Protein AF-A0A0M9BR96-F1 (afdb_monomer_lite)

Radius of gyration: 18.06 Å; chains: 1; bounding box: 61×32×46 Å

pLDDT: mean 71.1, std 14.47, range [36.38, 89.19]

Sequence (140 aa):
MLQIVIDGIPHPFVPNSAHFVLPGQRVETVYLTDGEQIVYRIHIGIIPYDGQKESSVRLLTELGGSITFPDAQVQQLCEKIVDYWHTGDSTDRFASQAGFQDLLHLLFKKQNQHEIALERAREYMLHHLLGYNHGREPGR

Foldseek 3Di:
DKWKAKQNRTDDDDPQKDAQHDPPIDIDIDDDDPDDDDDQDDDDDDDDDPPCVPPVRVVSVVLHDIDHDPDPLLVVLSCLLVVQCPPPDPVSVVSNVVSVLVNVVSSCVVVVVNVVNVVVVVVVCVCVVPVPDDDDDPDD

Secondary structure (DSSP, 8-state):
--EEEETTEEEE--TTEEE---TT--EEEE---SS------------PPTT-HHHHHHHHHHT-SEEE-SSTHHHHHHHHHHHHHTS--HHHHHHHHHHHHHHHHHHHHHTT-HHHHHHHHHHHHHHHHSSS--------

Organism: NCBI:txid1705561

Structure (mmCIF, N/CA/C/O backbone):
data_AF-A0A0M9BR96-F1
#
_entry.id   AF-A0A0M9BR96-F1
#
loop_
_atom_site.group_PDB
_atom_site.id
_atom_site.type_symbol
_atom_site.label_atom_id
_atom_site.label_alt_id
_atom_site.label_comp_id
_atom_site.label_asym_id
_atom_site.label_entity_id
_atom_site.label_seq_id
_atom_site.pdbx_PDB_ins_code
_atom_site.Cartn_x
_atom_site.Cartn_y
_atom_site.Cartn_z
_atom_site.occupancy
_atom_site.B_iso_or_equiv
_atom_site.auth_seq_id
_atom_site.auth_comp_id
_atom_site.auth_asym_id
_atom_site.auth_atom_id
_atom_site.pdbx_PDB_model_num
ATOM 1 N N . MET A 1 1 ? -15.086 -6.509 15.099 1.00 62.34 1 MET A N 1
ATOM 2 C CA . MET A 1 1 ? -14.484 -5.383 14.350 1.00 62.34 1 MET A CA 1
ATOM 3 C C . MET A 1 1 ? -13.129 -5.816 13.811 1.00 62.34 1 MET A C 1
ATOM 5 O O . MET A 1 1 ? -12.307 -6.246 14.607 1.00 62.34 1 MET A O 1
ATOM 9 N N . LEU A 1 2 ? -12.915 -5.773 12.494 1.00 76.50 2 LEU A N 1
ATOM 10 C CA . LEU A 1 2 ? -11.623 -6.111 11.891 1.00 76.50 2 LEU A CA 1
ATOM 11 C C . LEU A 1 2 ? -10.560 -5.091 12.344 1.00 76.50 2 LEU A C 1
ATOM 13 O O . LEU A 1 2 ? -10.791 -3.881 12.269 1.00 76.50 2 LEU A O 1
ATOM 17 N N . GLN A 1 3 ? -9.411 -5.567 12.823 1.00 84.12 3 GLN A N 1
ATOM 18 C CA . GLN A 1 3 ? -8.292 -4.705 13.223 1.00 84.12 3 GLN A CA 1
ATOM 19 C C . GLN A 1 3 ? -6.944 -5.273 12.767 1.00 84.12 3 GLN A C 1
ATOM 21 O O . GLN A 1 3 ? -6.758 -6.491 12.698 1.00 84.12 3 GLN A O 1
ATOM 26 N N . ILE A 1 4 ? -6.008 -4.375 12.469 1.00 86.12 4 ILE A N 1
ATOM 27 C CA . ILE A 1 4 ? -4.592 -4.688 12.279 1.00 86.12 4 ILE A CA 1
ATOM 28 C C . ILE A 1 4 ? -3.847 -4.267 13.538 1.00 86.12 4 ILE A C 1
ATOM 30 O O . ILE A 1 4 ? -4.062 -3.172 14.045 1.00 86.12 4 ILE A O 1
ATOM 34 N N . VAL A 1 5 ? -2.997 -5.134 14.068 1.00 86.81 5 VAL A N 1
ATOM 35 C CA . VAL A 1 5 ? -2.128 -4.810 15.200 1.00 86.81 5 VAL A CA 1
ATOM 36 C C . VAL A 1 5 ? -0.709 -4.697 14.666 1.00 86.81 5 VAL A C 1
ATOM 38 O O . VAL A 1 5 ? -0.189 -5.666 14.115 1.00 86.81 5 VAL A O 1
ATOM 41 N N . ILE A 1 6 ? -0.103 -3.518 14.801 1.00 87.00 6 ILE A N 1
ATOM 42 C CA . ILE A 1 6 ? 1.268 -3.237 14.360 1.00 87.00 6 ILE A CA 1
ATOM 43 C C . ILE A 1 6 ? 2.095 -2.955 15.612 1.00 87.00 6 ILE A C 1
ATOM 45 O O . ILE A 1 6 ? 1.777 -2.041 16.367 1.00 87.00 6 ILE A O 1
ATOM 49 N N . ASP A 1 7 ? 3.105 -3.784 15.881 1.00 88.12 7 ASP A N 1
ATOM 50 C CA . ASP A 1 7 ? 3.944 -3.716 17.090 1.00 88.12 7 ASP A CA 1
ATOM 51 C C . ASP A 1 7 ? 3.140 -3.646 18.405 1.00 88.12 7 ASP A C 1
ATOM 53 O O . ASP A 1 7 ? 3.496 -2.956 19.357 1.00 88.12 7 ASP A O 1
ATOM 57 N N . GLY A 1 8 ? 2.023 -4.379 18.465 1.00 85.56 8 GLY A N 1
ATOM 58 C CA . GLY A 1 8 ? 1.132 -4.413 19.630 1.00 85.56 8 GLY A CA 1
ATOM 59 C C . GLY A 1 8 ? 0.124 -3.260 19.705 1.00 85.56 8 GLY A C 1
ATOM 60 O O . GLY A 1 8 ? -0.728 -3.271 20.592 1.00 85.56 8 GLY A O 1
ATOM 61 N N . ILE A 1 9 ? 0.166 -2.301 18.775 1.00 84.69 9 ILE A N 1
ATOM 62 C CA . ILE A 1 9 ? -0.781 -1.185 18.705 1.00 84.69 9 ILE A CA 1
ATOM 63 C C . ILE A 1 9 ? -1.951 -1.571 17.789 1.00 84.69 9 ILE A C 1
ATOM 65 O O . ILE A 1 9 ? -1.731 -1.846 16.607 1.00 84.69 9 ILE A O 1
ATOM 69 N N . PRO A 1 10 ? -3.197 -1.622 18.297 1.00 85.81 10 PRO A N 1
ATOM 70 C CA . PRO A 1 10 ? -4.359 -1.934 17.479 1.00 85.81 10 PRO A CA 1
ATOM 71 C C . PRO A 1 10 ? -4.790 -0.724 16.645 1.00 85.81 10 PRO A C 1
ATOM 73 O O . PRO A 1 10 ? -4.980 0.378 17.159 1.00 85.81 10 PRO A O 1
ATOM 76 N N . HIS A 1 11 ? -5.027 -0.962 15.360 1.00 83.56 11 HIS A N 1
ATOM 77 C CA . HIS A 1 11 ? -5.576 -0.003 14.415 1.00 83.56 11 HIS A CA 1
ATOM 78 C C . HIS A 1 11 ? -6.846 -0.571 13.767 1.00 83.56 11 HIS A C 1
ATOM 80 O O . HIS A 1 11 ? -6.860 -1.721 13.313 1.00 83.56 11 HIS A O 1
ATOM 86 N N . PRO A 1 12 ? -7.929 0.217 13.693 1.00 80.62 12 PRO A N 1
ATOM 87 C CA . PRO A 1 12 ? -9.163 -0.234 13.070 1.00 80.62 12 PRO A CA 1
ATOM 88 C C . PRO A 1 12 ? -8.981 -0.391 11.555 1.00 80.62 12 PRO A C 1
ATOM 90 O O . PRO A 1 12 ? -8.418 0.487 10.896 1.00 80.62 12 PRO A O 1
ATOM 93 N N . PHE A 1 13 ? -9.515 -1.470 10.978 1.00 78.50 13 PHE A N 1
ATOM 94 C CA . PHE A 1 13 ? -9.725 -1.519 9.532 1.00 78.50 13 PHE A CA 1
ATOM 95 C C . PHE A 1 13 ? -10.982 -0.732 9.185 1.00 78.50 13 PHE A C 1
ATOM 97 O O . PHE A 1 13 ? -12.108 -1.193 9.377 1.00 78.50 13 PHE A O 1
ATOM 104 N N . VAL A 1 14 ? -10.772 0.473 8.668 1.00 79.12 14 VAL A N 1
ATOM 105 C CA . VAL A 1 14 ? -11.832 1.313 8.113 1.00 79.12 14 VAL A CA 1
ATOM 106 C C . VAL A 1 14 ? -11.844 1.114 6.593 1.00 79.12 14 VAL A C 1
ATOM 108 O O . VAL A 1 14 ? -10.768 1.000 5.998 1.00 79.12 14 VAL A O 1
ATOM 111 N N . PRO A 1 15 ? -13.011 1.059 5.929 1.00 79.38 15 PRO A N 1
ATOM 112 C CA . PRO A 1 15 ? -13.063 1.071 4.471 1.00 79.38 15 PRO A CA 1
ATOM 113 C C . PRO A 1 15 ? -12.256 2.235 3.894 1.00 79.38 15 PRO A C 1
ATOM 115 O O . PRO A 1 15 ? -12.220 3.319 4.479 1.00 79.38 15 PRO A O 1
ATOM 118 N N . ASN A 1 16 ? -11.611 2.003 2.751 1.00 79.69 16 ASN A N 1
ATOM 119 C CA . ASN A 1 16 ? -10.756 2.988 2.087 1.00 79.69 16 ASN A CA 1
ATOM 120 C C . ASN A 1 16 ? -9.663 3.549 3.010 1.00 79.69 16 ASN A C 1
ATOM 122 O O . ASN A 1 16 ? -9.343 4.734 2.934 1.00 79.69 16 ASN A O 1
ATOM 126 N N . SER A 1 17 ? -9.106 2.718 3.897 1.00 80.06 17 SER A N 1
ATOM 127 C CA . SER A 1 17 ? -7.922 3.073 4.678 1.00 80.06 17 SER A CA 1
ATOM 128 C C . SER A 1 17 ? -6.715 2.219 4.313 1.00 80.06 17 SER A C 1
ATOM 130 O O . SER A 1 17 ? -6.850 1.049 3.956 1.00 80.06 17 SER A O 1
ATOM 132 N N . ALA A 1 18 ? -5.533 2.823 4.396 1.00 81.31 18 ALA A N 1
ATOM 133 C CA . ALA A 1 18 ? -4.257 2.146 4.234 1.00 81.31 18 ALA A CA 1
ATOM 134 C C . ALA A 1 18 ? -3.409 2.311 5.494 1.00 81.31 18 ALA A C 1
ATOM 136 O O . ALA A 1 18 ? -3.388 3.382 6.101 1.00 81.31 18 ALA A O 1
ATOM 137 N N . HIS A 1 19 ? -2.687 1.248 5.842 1.00 82.19 19 HIS A N 1
ATOM 138 C CA . HIS A 1 19 ? -1.728 1.223 6.942 1.00 82.19 19 HIS A CA 1
ATOM 139 C C . HIS A 1 19 ? -0.346 0.910 6.381 1.00 82.19 19 HIS A C 1
ATOM 141 O O . HIS A 1 19 ? -0.180 -0.068 5.648 1.00 82.19 19 HIS A O 1
ATOM 147 N N . PHE A 1 20 ? 0.642 1.731 6.728 1.00 80.56 20 PHE A N 1
ATOM 148 C CA . PHE A 1 20 ? 2.033 1.491 6.359 1.00 80.56 20 PHE A CA 1
ATOM 149 C C . PHE A 1 20 ? 2.705 0.608 7.398 1.00 80.56 20 PHE A C 1
ATOM 151 O O . PHE A 1 20 ? 2.629 0.872 8.595 1.00 80.56 20 PHE A O 1
ATOM 158 N N . VAL A 1 21 ? 3.375 -0.435 6.917 1.00 80.75 21 VAL A N 1
ATOM 159 C CA . VAL A 1 21 ? 4.156 -1.353 7.743 1.00 80.75 21 VAL A CA 1
ATOM 160 C C . VAL A 1 21 ? 5.598 -1.288 7.271 1.00 80.75 21 VAL A C 1
ATOM 162 O O . VAL A 1 21 ? 5.898 -1.587 6.112 1.00 80.75 21 VAL A O 1
ATOM 165 N N . LEU A 1 22 ? 6.491 -0.914 8.177 1.00 80.75 22 LEU A N 1
ATOM 166 C CA . LEU A 1 22 ? 7.923 -0.869 7.937 1.00 80.75 22 LEU A CA 1
ATOM 167 C C . LEU A 1 22 ? 8.562 -2.255 8.105 1.00 80.75 22 LEU A C 1
ATOM 169 O O . LEU A 1 22 ? 8.070 -3.093 8.870 1.00 80.75 22 LEU A O 1
ATOM 173 N N . PRO A 1 23 ? 9.698 -2.511 7.431 1.00 79.69 23 PRO A N 1
ATOM 174 C CA . PRO A 1 23 ? 10.483 -3.714 7.670 1.00 79.69 23 PRO A CA 1
ATOM 175 C C . PRO A 1 23 ? 10.839 -3.877 9.155 1.00 79.69 23 PRO A C 1
ATOM 177 O O . PRO A 1 23 ? 11.333 -2.947 9.786 1.00 79.69 23 PRO A O 1
ATOM 180 N N . GLY A 1 24 ? 10.612 -5.074 9.699 1.00 82.31 24 GLY A N 1
ATOM 181 C CA . GLY A 1 24 ? 10.892 -5.402 11.102 1.00 82.31 24 GLY A CA 1
ATOM 182 C C . GLY A 1 24 ? 9.709 -5.220 12.055 1.00 82.31 24 GLY A C 1
ATOM 183 O O . GLY A 1 24 ? 9.759 -5.769 13.153 1.00 82.31 24 GLY A O 1
ATOM 184 N N . GLN A 1 25 ? 8.637 -4.539 11.637 1.00 85.25 25 GLN A N 1
ATOM 185 C CA . GLN A 1 25 ? 7.425 -4.432 12.449 1.00 85.25 25 GLN A CA 1
ATOM 186 C C . GLN A 1 25 ? 6.644 -5.747 12.458 1.00 85.25 25 GLN A C 1
ATOM 188 O O . GLN A 1 25 ? 6.484 -6.417 11.429 1.00 85.25 25 GLN A O 1
ATOM 193 N N . ARG A 1 26 ? 6.127 -6.115 13.629 1.00 87.19 26 ARG A N 1
ATOM 194 C CA . ARG A 1 26 ? 5.250 -7.272 13.802 1.00 87.19 26 ARG A CA 1
ATOM 195 C C . ARG A 1 26 ? 3.828 -6.876 13.425 1.00 87.19 26 ARG A C 1
ATOM 197 O O . ARG A 1 26 ? 3.274 -5.948 14.004 1.00 87.19 26 ARG A O 1
ATOM 204 N N . VAL A 1 27 ? 3.231 -7.614 12.492 1.00 86.88 27 VAL A N 1
ATOM 205 C CA . VAL A 1 27 ? 1.857 -7.384 12.029 1.00 86.88 27 VAL A CA 1
ATOM 206 C C . VAL A 1 27 ? 0.984 -8.580 12.351 1.00 86.88 27 VAL A C 1
ATOM 208 O O . VAL A 1 27 ? 1.293 -9.703 11.955 1.00 86.88 27 VAL A O 1
ATOM 211 N N . GLU A 1 28 ? -0.141 -8.322 13.005 1.00 88.81 28 GLU A N 1
ATOM 212 C CA . GLU A 1 28 ? -1.189 -9.305 13.255 1.00 88.81 28 GLU A CA 1
ATOM 213 C C . GLU A 1 28 ? -2.507 -8.805 12.675 1.00 88.81 28 GLU A C 1
ATOM 215 O O . GLU A 1 28 ? -2.823 -7.617 12.729 1.00 88.81 28 GLU A O 1
ATOM 220 N N . THR A 1 29 ? -3.290 -9.713 12.101 1.00 83.62 29 THR A N 1
ATOM 221 C CA . THR A 1 29 ? -4.620 -9.398 11.575 1.00 83.62 29 THR A CA 1
ATOM 222 C C . THR A 1 29 ? -5.652 -10.146 12.397 1.00 83.62 29 THR A C 1
ATOM 224 O O . THR A 1 29 ? -5.591 -11.370 12.504 1.00 83.62 29 THR A O 1
ATOM 227 N N . VAL A 1 30 ? -6.577 -9.408 13.009 1.00 81.12 30 VAL A N 1
ATOM 228 C CA . VAL A 1 30 ? -7.597 -9.977 13.891 1.00 81.12 30 VAL A CA 1
ATOM 229 C C . VAL A 1 30 ? -8.955 -9.843 13.214 1.00 81.12 30 VAL A C 1
ATOM 231 O O . VAL A 1 30 ? -9.499 -8.744 13.088 1.00 81.12 30 VAL A O 1
ATOM 234 N N . TYR A 1 31 ? -9.496 -10.981 12.785 1.00 74.75 31 TYR A N 1
ATOM 235 C CA . TYR A 1 31 ? -10.788 -11.097 12.113 1.00 74.75 31 TYR A CA 1
ATOM 236 C C . TYR A 1 31 ? -11.875 -11.391 13.154 1.00 74.75 31 TYR A C 1
ATOM 238 O O . TYR A 1 31 ? -11.849 -12.426 13.811 1.00 74.75 31 TYR A O 1
ATOM 246 N N . LEU A 1 32 ? -12.806 -10.451 13.343 1.00 67.31 32 LEU A N 1
ATOM 247 C CA . LEU A 1 32 ? -13.872 -10.517 14.360 1.00 67.31 32 LEU A CA 1
ATOM 248 C C . LEU A 1 32 ? -15.277 -10.385 13.742 1.00 67.31 32 LEU A C 1
ATOM 250 O O . LEU A 1 32 ? -16.187 -9.895 14.408 1.00 67.31 32 LEU A O 1
ATOM 254 N N . THR A 1 33 ? -15.452 -10.683 12.455 1.00 62.91 33 THR A N 1
ATOM 255 C CA . THR A 1 33 ? -16.708 -10.440 11.720 1.00 62.91 33 THR A CA 1
ATOM 256 C C . THR A 1 33 ? -17.115 -11.646 10.879 1.00 62.91 33 THR A C 1
ATOM 258 O O . THR A 1 33 ? -16.278 -12.192 10.172 1.00 62.91 33 THR A O 1
ATOM 261 N N . ASP A 1 34 ? -18.411 -11.978 10.896 1.00 62.94 34 ASP A N 1
ATOM 262 C CA . ASP A 1 34 ? -19.075 -13.026 10.088 1.00 62.94 34 ASP A CA 1
ATOM 263 C C . ASP A 1 34 ? -19.323 -12.607 8.614 1.00 62.94 34 ASP A C 1
ATOM 265 O O . ASP A 1 34 ? -20.270 -13.062 7.977 1.00 62.94 34 ASP A O 1
ATOM 269 N N . GLY A 1 35 ? -18.511 -11.700 8.057 1.00 65.31 35 GLY A N 1
ATOM 270 C CA . GLY A 1 35 ? -18.705 -11.145 6.709 1.00 65.31 35 GLY A CA 1
ATOM 271 C C . GLY A 1 35 ? -17.437 -11.159 5.857 1.00 65.31 35 GLY A C 1
ATOM 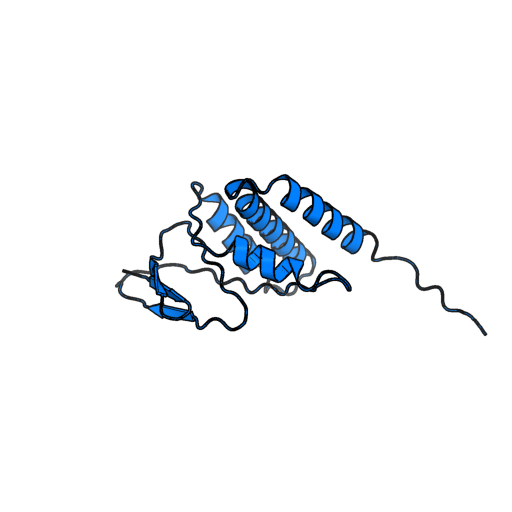272 O O . GLY A 1 35 ? -16.328 -11.106 6.389 1.00 65.31 35 GLY A O 1
ATOM 273 N N . GLU A 1 36 ? -17.607 -11.198 4.532 1.00 67.62 36 GLU A N 1
ATOM 274 C CA . GLU A 1 36 ? -16.502 -11.056 3.579 1.00 67.62 36 GLU A CA 1
ATOM 275 C C . GLU A 1 36 ? -15.986 -9.614 3.576 1.00 67.62 36 GLU A C 1
ATOM 277 O O . GLU A 1 36 ? -16.727 -8.661 3.326 1.00 67.6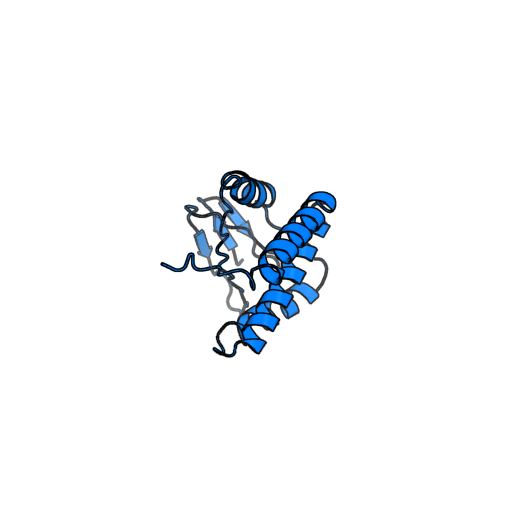2 36 GLU A O 1
ATOM 282 N N . GLN A 1 37 ? -14.695 -9.450 3.857 1.00 71.50 37 GLN A N 1
ATOM 283 C CA . GLN A 1 37 ? -14.012 -8.166 3.790 1.00 71.50 37 GLN A CA 1
ATOM 284 C C . GLN A 1 37 ? -12.712 -8.344 3.008 1.00 71.50 37 GLN A C 1
ATOM 286 O O . GLN A 1 37 ? -11.863 -9.157 3.376 1.00 71.50 37 GLN A O 1
ATOM 291 N N . ILE A 1 38 ? -12.567 -7.600 1.910 1.00 79.25 38 ILE A N 1
ATOM 292 C CA . ILE A 1 38 ? -11.402 -7.694 1.027 1.00 79.25 38 ILE A CA 1
ATOM 293 C C . ILE A 1 38 ? -10.282 -6.821 1.592 1.00 79.25 38 ILE A C 1
ATOM 295 O O . ILE A 1 38 ? -10.474 -5.631 1.847 1.00 79.25 38 ILE A O 1
ATOM 299 N N . VAL A 1 39 ? -9.107 -7.418 1.784 1.00 82.69 39 VAL A N 1
ATOM 300 C CA . VAL A 1 39 ? -7.899 -6.724 2.240 1.00 82.69 39 VAL A CA 1
ATOM 301 C C . VAL A 1 39 ? -6.814 -6.900 1.188 1.00 82.69 39 VAL A C 1
ATOM 303 O O . VAL A 1 39 ? -6.386 -8.019 0.910 1.00 82.69 39 VAL A O 1
ATOM 306 N N . TYR A 1 40 ? -6.343 -5.786 0.632 1.00 85.62 40 TYR A N 1
ATOM 307 C CA . TYR A 1 40 ? -5.224 -5.776 -0.303 1.00 85.62 40 TYR A CA 1
ATOM 308 C C . TYR A 1 40 ? -3.908 -5.629 0.456 1.00 85.62 40 TYR A C 1
ATOM 310 O O . TYR A 1 40 ? -3.737 -4.710 1.258 1.00 85.62 40 TYR A O 1
ATOM 318 N N . ARG A 1 41 ? -2.959 -6.530 0.187 1.00 85.81 41 ARG A N 1
ATOM 319 C CA . ARG A 1 41 ? -1.605 -6.476 0.744 1.00 85.81 41 ARG A CA 1
ATOM 320 C C . ARG A 1 41 ? -0.604 -6.289 -0.384 1.00 85.81 41 ARG A C 1
ATOM 322 O O . ARG A 1 41 ? -0.431 -7.179 -1.208 1.00 85.81 41 ARG A O 1
ATOM 329 N N . ILE A 1 42 ? 0.066 -5.141 -0.385 1.00 83.62 42 ILE A N 1
ATOM 330 C CA . ILE A 1 42 ? 1.060 -4.783 -1.397 1.00 83.62 42 ILE A CA 1
ATOM 331 C C . ILE A 1 42 ? 2.422 -4.695 -0.711 1.00 83.62 42 ILE A C 1
ATOM 333 O O . ILE A 1 42 ? 2.626 -3.871 0.181 1.00 83.62 42 ILE A O 1
ATOM 337 N N . HIS A 1 43 ? 3.355 -5.558 -1.112 1.00 81.25 43 HIS A N 1
ATOM 338 C CA . HIS A 1 43 ? 4.740 -5.512 -0.644 1.00 81.25 43 HIS A CA 1
ATOM 339 C C . HIS A 1 43 ? 5.584 -4.684 -1.599 1.00 81.25 43 HIS A C 1
ATOM 341 O O . HIS A 1 43 ? 5.628 -4.954 -2.796 1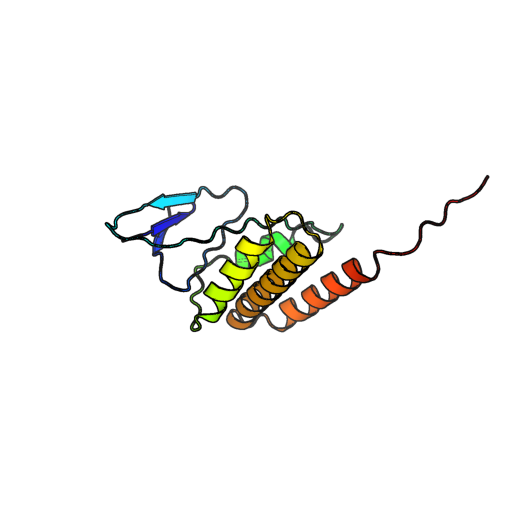.00 81.25 43 HIS A O 1
ATOM 347 N N . ILE A 1 44 ? 6.282 -3.694 -1.053 1.00 74.50 44 ILE A N 1
ATOM 348 C CA . ILE A 1 44 ? 7.060 -2.742 -1.840 1.00 74.50 44 ILE A CA 1
ATOM 349 C C . ILE A 1 44 ? 8.530 -2.909 -1.473 1.00 74.50 44 ILE A C 1
ATOM 351 O O . ILE A 1 44 ? 8.919 -2.743 -0.317 1.00 74.50 44 ILE A O 1
ATOM 355 N N . GLY A 1 45 ? 9.352 -3.228 -2.471 1.00 71.75 45 GLY A N 1
ATOM 356 C CA . GLY A 1 45 ? 10.801 -3.147 -2.356 1.00 71.75 45 GLY A CA 1
ATOM 357 C C . GLY A 1 45 ? 11.261 -1.754 -2.758 1.00 71.75 45 GLY A C 1
ATOM 358 O O . GLY A 1 45 ? 11.177 -1.402 -3.932 1.00 71.75 45 GLY A O 1
ATOM 359 N N . ILE A 1 46 ? 11.757 -0.963 -1.807 1.00 68.19 46 ILE A N 1
ATOM 360 C CA . ILE A 1 46 ? 12.458 0.276 -2.147 1.00 68.19 46 ILE A CA 1
ATOM 361 C C . ILE A 1 46 ? 13.921 -0.074 -2.376 1.00 68.19 46 ILE A C 1
ATOM 363 O O . ILE A 1 46 ? 14.591 -0.559 -1.466 1.00 68.19 46 ILE A O 1
ATOM 367 N N . ILE A 1 47 ? 14.409 0.163 -3.592 1.00 65.75 47 ILE A N 1
ATOM 368 C CA . ILE A 1 47 ? 15.826 0.032 -3.923 1.00 65.75 47 ILE A CA 1
ATOM 369 C C . ILE A 1 47 ? 16.454 1.406 -3.682 1.00 65.75 47 ILE A C 1
ATOM 371 O O . ILE A 1 47 ? 16.222 2.321 -4.475 1.00 65.75 47 ILE A O 1
ATOM 375 N N . PRO A 1 48 ? 17.197 1.598 -2.579 1.00 54.81 48 PRO A N 1
ATOM 376 C CA . PRO A 1 48 ? 17.868 2.859 -2.344 1.00 54.81 48 PRO A CA 1
ATOM 377 C C . PRO A 1 48 ? 18.978 3.023 -3.380 1.00 54.81 48 PRO A C 1
ATOM 379 O O . PRO A 1 48 ? 19.796 2.123 -3.574 1.00 54.81 48 PRO A O 1
ATOM 382 N N . TYR A 1 49 ? 19.018 4.182 -4.025 1.00 59.97 49 TYR A N 1
ATOM 383 C CA . TYR A 1 49 ? 20.177 4.582 -4.810 1.00 59.97 49 TYR A CA 1
ATOM 384 C C . TYR A 1 49 ? 21.351 4.896 -3.869 1.00 59.97 49 TYR A C 1
ATOM 386 O O . TYR A 1 49 ? 21.139 5.405 -2.757 1.00 59.97 49 TYR A O 1
ATOM 394 N N . ASP A 1 50 ? 22.576 4.570 -4.294 1.00 50.00 50 ASP A N 1
ATOM 395 C CA . ASP A 1 50 ? 23.786 4.802 -3.501 1.00 50.00 50 ASP A CA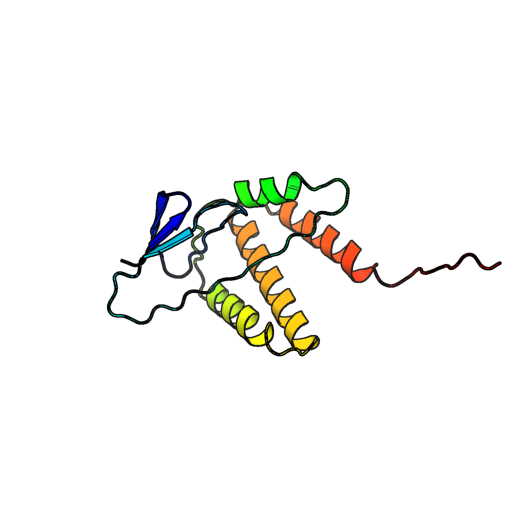 1
ATOM 396 C C . ASP A 1 50 ? 23.867 6.284 -3.099 1.00 50.00 50 ASP A C 1
ATOM 398 O O . ASP A 1 50 ? 23.919 7.183 -3.935 1.00 50.00 50 ASP A O 1
ATOM 402 N N . GLY A 1 51 ? 23.799 6.530 -1.786 1.00 57.06 51 GLY A N 1
ATOM 403 C CA . GLY A 1 51 ? 23.772 7.867 -1.182 1.00 57.06 51 GLY A CA 1
ATOM 404 C C . GLY A 1 51 ? 22.463 8.268 -0.490 1.00 57.06 51 GLY A C 1
ATOM 405 O O . GLY A 1 51 ? 22.464 9.260 0.230 1.00 57.06 51 GLY A O 1
ATOM 406 N N . GLN A 1 52 ? 21.360 7.516 -0.640 1.00 54.88 52 GLN A N 1
ATOM 407 C CA . GLN A 1 52 ? 20.035 7.930 -0.130 1.00 54.88 52 GLN A CA 1
ATOM 408 C C . GLN A 1 52 ? 19.296 6.898 0.747 1.00 54.88 52 GLN A C 1
ATOM 410 O O . GLN A 1 52 ? 18.097 7.052 0.999 1.00 54.88 52 GLN A O 1
ATOM 415 N N . LYS A 1 53 ? 19.997 5.883 1.279 1.00 52.25 53 LYS A N 1
ATOM 416 C CA . LYS A 1 53 ? 19.419 4.819 2.136 1.00 52.25 53 LYS A CA 1
ATOM 417 C C . LYS A 1 53 ? 18.570 5.330 3.308 1.00 52.25 53 LYS A C 1
ATOM 419 O O . LYS A 1 53 ? 17.534 4.741 3.598 1.00 52.25 53 LYS A O 1
ATOM 424 N N . GLU A 1 54 ? 18.975 6.416 3.964 1.00 52.38 54 GLU A N 1
ATOM 425 C CA . GLU A 1 54 ? 18.228 6.963 5.108 1.00 52.38 54 GLU A CA 1
ATOM 426 C C . GLU A 1 54 ? 16.940 7.696 4.706 1.00 52.38 54 GLU A C 1
ATOM 428 O O . GLU A 1 54 ? 16.006 7.767 5.504 1.00 52.38 54 GLU A O 1
ATOM 433 N N . SER A 1 55 ? 16.851 8.216 3.477 1.00 60.56 55 SER A N 1
ATOM 434 C CA . SER A 1 55 ? 15.730 9.071 3.062 1.00 60.56 55 SER A CA 1
ATOM 435 C C . SER A 1 55 ? 14.428 8.295 2.859 1.00 60.56 55 SER A C 1
ATOM 437 O O . SER A 1 55 ? 13.359 8.782 3.212 1.00 60.56 55 SER A O 1
ATOM 439 N N . SER A 1 56 ? 14.503 7.067 2.339 1.00 59.78 56 SER A N 1
ATOM 440 C CA . SER A 1 56 ? 13.315 6.289 1.978 1.00 59.78 56 SER A CA 1
ATOM 441 C C . SER A 1 56 ? 12.628 5.655 3.183 1.00 59.78 56 SER A C 1
ATOM 443 O O . SER A 1 56 ? 11.403 5.616 3.244 1.00 59.78 56 SER A O 1
ATOM 445 N N . VAL A 1 57 ? 13.412 5.182 4.158 1.00 61.59 57 VAL A N 1
ATOM 446 C CA . VAL A 1 57 ? 12.870 4.654 5.417 1.00 61.59 57 VAL A CA 1
ATOM 447 C C . VAL A 1 57 ? 12.279 5.793 6.237 1.00 61.59 57 VAL A C 1
ATOM 449 O O . VAL A 1 57 ? 11.156 5.657 6.700 1.00 61.59 57 VAL A O 1
ATOM 452 N N . ARG A 1 58 ? 12.971 6.939 6.347 1.00 62.69 58 ARG A N 1
ATOM 453 C CA . ARG A 1 58 ? 12.418 8.132 7.010 1.00 62.69 58 ARG A CA 1
ATOM 454 C C . ARG A 1 58 ? 11.110 8.586 6.378 1.00 62.69 58 ARG A C 1
ATOM 456 O O . ARG A 1 58 ? 10.168 8.833 7.112 1.00 62.69 58 ARG A O 1
ATOM 463 N N . LEU A 1 59 ? 11.025 8.612 5.050 1.00 62.88 59 LEU A N 1
ATOM 464 C CA . LEU A 1 59 ? 9.796 8.957 4.342 1.00 62.88 59 LEU A CA 1
ATOM 465 C C . LEU A 1 59 ? 8.658 7.980 4.666 1.00 62.88 59 LEU A C 1
ATOM 467 O O . LEU A 1 59 ? 7.565 8.419 4.986 1.00 62.88 59 LEU A O 1
ATOM 471 N N . LEU A 1 60 ? 8.898 6.665 4.653 1.00 63.97 60 LEU A N 1
ATOM 472 C CA . LEU A 1 60 ? 7.874 5.692 5.054 1.00 63.97 60 LEU A CA 1
ATOM 473 C C . LEU A 1 60 ? 7.490 5.802 6.540 1.00 63.97 60 LEU A C 1
ATOM 475 O O . LEU A 1 60 ? 6.337 5.560 6.884 1.00 63.97 60 LEU A O 1
ATOM 479 N N . THR A 1 61 ? 8.431 6.172 7.410 1.00 64.25 61 THR A N 1
ATOM 480 C CA . THR A 1 61 ? 8.165 6.446 8.829 1.00 64.25 61 THR A CA 1
ATOM 481 C C . THR A 1 61 ? 7.350 7.727 9.012 1.00 64.25 61 THR A C 1
ATOM 483 O O . THR A 1 61 ? 6.452 7.753 9.844 1.00 64.25 61 THR A O 1
ATOM 486 N N . GLU A 1 62 ? 7.616 8.773 8.227 1.00 62.09 62 GLU A N 1
ATOM 487 C CA . GLU A 1 62 ? 6.832 10.017 8.197 1.00 62.09 62 GLU A CA 1
ATOM 488 C C . GLU A 1 62 ? 5.431 9.788 7.616 1.00 62.09 62 GLU A C 1
ATOM 490 O O . GLU A 1 62 ? 4.457 10.335 8.126 1.00 62.09 62 GLU A O 1
ATOM 495 N N . LEU A 1 63 ? 5.315 8.905 6.618 1.00 61.69 63 LEU A N 1
ATOM 496 C CA . LEU A 1 63 ? 4.040 8.393 6.114 1.00 61.69 63 LEU A CA 1
ATOM 497 C C . LEU A 1 63 ? 3.334 7.472 7.129 1.00 61.69 63 LEU A C 1
ATOM 499 O O . LEU A 1 63 ? 2.173 7.120 6.910 1.00 61.69 63 LEU A O 1
ATOM 503 N N . GLY A 1 64 ? 4.037 7.055 8.191 1.00 56.06 64 GLY A N 1
ATOM 504 C CA . GLY A 1 64 ? 3.655 6.058 9.186 1.00 56.06 64 GLY A CA 1
ATOM 505 C C . GLY A 1 64 ? 2.407 6.452 9.964 1.00 56.06 64 GLY A C 1
ATOM 506 O O . GLY A 1 64 ? 2.467 6.975 11.073 1.00 56.06 64 GLY A O 1
ATOM 507 N N . GLY A 1 65 ? 1.255 6.175 9.371 1.00 65.44 65 GLY A N 1
ATOM 508 C CA . GLY A 1 65 ? -0.055 6.394 9.953 1.00 65.44 65 GLY A CA 1
ATOM 509 C C . GLY A 1 65 ? -1.146 5.737 9.115 1.00 65.44 65 GLY A C 1
ATOM 510 O O . GLY A 1 65 ? -0.932 5.361 7.961 1.00 65.44 65 GLY A O 1
ATOM 511 N N . SER A 1 66 ? -2.327 5.592 9.714 1.00 68.62 66 SER A N 1
ATOM 512 C CA . SER A 1 66 ? -3.536 5.203 8.987 1.00 68.62 66 SER A CA 1
ATOM 513 C C . SER A 1 66 ? -3.987 6.375 8.122 1.00 68.62 66 SER A C 1
ATOM 515 O O . SER A 1 66 ? -4.219 7.472 8.637 1.00 68.62 66 SER A O 1
ATOM 517 N N . ILE A 1 67 ? -4.118 6.158 6.817 1.00 75.38 67 ILE A N 1
ATOM 518 C CA . ILE A 1 67 ? -4.619 7.170 5.884 1.00 75.38 67 ILE A CA 1
ATOM 519 C C . ILE A 1 67 ? -5.985 6.739 5.401 1.00 75.38 67 ILE A C 1
ATOM 521 O O . ILE A 1 67 ? -6.122 5.652 4.850 1.00 75.38 67 ILE A O 1
ATOM 525 N N . THR A 1 68 ? -6.971 7.619 5.550 1.00 75.50 68 THR A N 1
ATOM 526 C CA . THR A 1 68 ? -8.309 7.418 4.993 1.00 75.50 68 THR A CA 1
ATOM 527 C C . THR A 1 68 ? -8.455 8.191 3.691 1.00 75.50 68 THR A C 1
ATOM 529 O O . THR A 1 68 ? -8.226 9.405 3.626 1.00 75.50 68 THR A O 1
ATOM 532 N N . PHE A 1 69 ? -8.888 7.494 2.650 1.00 76.19 69 PHE A N 1
ATOM 533 C CA . PHE A 1 69 ? -9.175 8.072 1.353 1.00 76.19 69 PHE A CA 1
ATOM 534 C C . PHE A 1 69 ? -10.670 8.385 1.229 1.00 76.19 69 PHE A C 1
ATOM 536 O O . PHE A 1 69 ? -11.507 7.571 1.614 1.00 76.19 69 PHE A O 1
ATOM 543 N N . PRO A 1 70 ? -11.029 9.563 0.693 1.00 67.19 70 PRO A N 1
ATOM 544 C CA . PRO A 1 70 ? -12.426 9.943 0.500 1.00 67.19 70 PRO A CA 1
ATOM 545 C C . PRO A 1 70 ? -13.074 9.259 -0.713 1.00 67.19 70 PRO A C 1
ATOM 547 O O . PRO A 1 70 ? -14.286 9.352 -0.866 1.00 67.19 70 PRO A O 1
ATOM 550 N N . ASP A 1 71 ? -12.283 8.622 -1.580 1.00 70.31 71 ASP A N 1
ATOM 551 C CA . ASP A 1 71 ? -12.703 8.174 -2.907 1.00 70.31 71 ASP A CA 1
ATOM 552 C C . ASP A 1 71 ? -12.523 6.655 -3.072 1.00 70.31 71 ASP A C 1
ATOM 554 O O . ASP A 1 71 ? -11.517 6.085 -2.640 1.00 70.31 71 ASP A O 1
ATOM 558 N N . ALA A 1 72 ? -13.488 6.018 -3.740 1.00 70.81 72 ALA A N 1
ATOM 559 C CA . ALA A 1 72 ? -13.450 4.616 -4.151 1.00 70.81 72 ALA A CA 1
ATOM 560 C C . ALA A 1 72 ? -12.356 4.333 -5.199 1.00 70.81 72 ALA A C 1
ATOM 562 O O . ALA A 1 72 ? -12.017 3.174 -5.441 1.00 70.81 72 ALA A O 1
ATOM 563 N N . GLN A 1 73 ? -11.756 5.376 -5.785 1.00 79.81 73 GLN A N 1
ATOM 564 C CA . GLN A 1 73 ? -10.630 5.265 -6.714 1.00 79.81 73 GLN A CA 1
ATOM 565 C C . GLN A 1 73 ? -9.470 4.413 -6.163 1.00 79.81 73 GLN A C 1
ATOM 567 O O . GLN A 1 73 ? -8.807 3.712 -6.924 1.00 79.81 73 GLN A O 1
ATOM 572 N N . VAL A 1 74 ? -9.239 4.408 -4.845 1.00 82.75 74 VAL A N 1
ATOM 573 C CA . VAL A 1 74 ? -8.169 3.597 -4.236 1.00 82.75 74 VAL A CA 1
ATOM 574 C C . VAL A 1 74 ? -8.431 2.102 -4.358 1.00 82.75 74 VAL A C 1
ATOM 576 O O . VAL A 1 74 ? -7.495 1.348 -4.611 1.00 82.75 74 VAL A O 1
ATOM 579 N N . GLN A 1 75 ? -9.687 1.668 -4.243 1.00 84.81 75 GLN A N 1
ATOM 580 C CA . GLN A 1 75 ? -10.037 0.264 -4.437 1.00 84.81 75 GLN A CA 1
ATOM 581 C C . GLN A 1 75 ? -9.725 -0.179 -5.873 1.00 84.81 75 GLN A C 1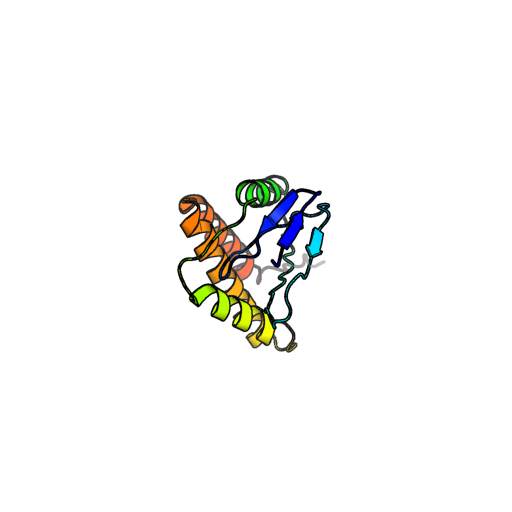
ATOM 583 O O . GLN A 1 75 ? -9.059 -1.192 -6.061 1.00 84.81 75 GLN A O 1
ATOM 588 N N . GLN A 1 76 ? -10.121 0.620 -6.867 1.00 86.69 76 GLN A N 1
ATOM 589 C CA . GLN A 1 76 ? -9.865 0.326 -8.282 1.00 86.69 76 GLN A CA 1
ATOM 590 C C . GLN A 1 76 ? -8.366 0.266 -8.602 1.00 86.69 76 GLN A C 1
ATOM 592 O O . GLN A 1 76 ? -7.926 -0.563 -9.397 1.00 86.69 76 GLN A O 1
ATOM 597 N N . LEU A 1 77 ? -7.566 1.138 -7.979 1.00 87.88 77 LEU A N 1
ATOM 598 C CA . LEU A 1 77 ? -6.111 1.102 -8.115 1.00 87.88 77 LEU A CA 1
ATOM 599 C C . LEU A 1 77 ? -5.524 -0.167 -7.488 1.00 87.88 77 LEU A C 1
ATOM 601 O O . LEU A 1 77 ? -4.679 -0.801 -8.111 1.00 87.88 77 LEU A O 1
ATOM 605 N N . CYS A 1 78 ? -5.984 -0.566 -6.300 1.00 88.31 78 CYS A N 1
ATOM 606 C CA . CYS A 1 78 ? -5.550 -1.808 -5.657 1.00 88.31 78 CYS A CA 1
ATOM 607 C C . CYS A 1 78 ? -5.902 -3.049 -6.490 1.00 88.31 78 CYS A C 1
ATOM 609 O O . CYS A 1 78 ? -5.037 -3.902 -6.678 1.00 88.31 78 CYS A O 1
ATOM 611 N N . GLU A 1 79 ? -7.123 -3.120 -7.025 1.00 88.69 79 GLU A N 1
ATOM 612 C CA . GLU A 1 79 ? -7.571 -4.184 -7.937 1.00 88.69 79 GLU A CA 1
ATOM 613 C C . GLU A 1 79 ? -6.672 -4.243 -9.172 1.00 88.69 79 GLU A C 1
ATOM 615 O O . GLU A 1 79 ? -6.022 -5.255 -9.417 1.00 88.69 79 GLU A O 1
ATOM 620 N N . LYS A 1 80 ? -6.496 -3.110 -9.863 1.00 87.00 80 LYS A N 1
ATOM 621 C CA . LYS A 1 80 ? -5.601 -3.006 -11.023 1.00 87.00 80 LYS A CA 1
ATOM 622 C C . LYS A 1 80 ? -4.175 -3.463 -10.701 1.00 87.00 80 LYS A C 1
ATOM 624 O O . LYS A 1 80 ? -3.550 -4.137 -11.512 1.00 87.00 80 LYS A O 1
ATOM 629 N N . ILE A 1 81 ? -3.626 -3.088 -9.545 1.00 88.44 81 ILE A N 1
ATOM 630 C CA . ILE A 1 81 ? -2.273 -3.503 -9.163 1.00 88.44 81 ILE A CA 1
ATOM 631 C C . ILE A 1 81 ? -2.222 -5.022 -9.010 1.00 88.44 81 ILE A C 1
ATOM 633 O O . ILE A 1 81 ? -1.371 -5.647 -9.638 1.00 88.44 81 ILE A O 1
ATOM 637 N N . VAL A 1 82 ? -3.111 -5.603 -8.204 1.00 87.06 82 VAL A N 1
ATOM 638 C CA . VAL A 1 82 ? -3.068 -7.027 -7.844 1.00 87.06 82 VAL A CA 1
ATOM 639 C C . VAL A 1 82 ? -3.414 -7.929 -9.028 1.00 87.06 82 VAL A C 1
ATOM 641 O O . VAL A 1 82 ? 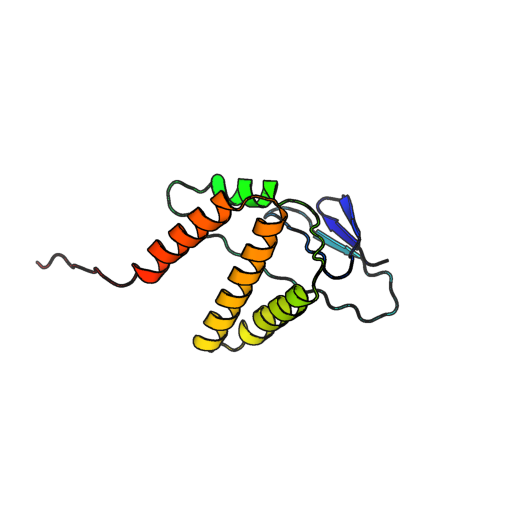-2.713 -8.919 -9.242 1.00 87.06 82 VAL A O 1
ATOM 644 N N . ASP A 1 83 ? -4.413 -7.563 -9.829 1.00 86.50 83 ASP A N 1
ATOM 645 C CA . ASP A 1 83 ? -4.887 -8.371 -10.957 1.00 86.50 83 ASP A CA 1
ATOM 646 C C . ASP A 1 83 ? -3.806 -8.547 -12.028 1.00 86.50 83 ASP A C 1
ATOM 648 O O . ASP A 1 83 ? -3.592 -9.651 -12.530 1.00 86.50 83 ASP A O 1
ATOM 652 N N . TYR A 1 84 ? -3.073 -7.475 -12.341 1.00 84.06 84 TYR A N 1
ATOM 653 C CA . TYR A 1 84 ? -2.071 -7.481 -13.409 1.00 84.06 84 TYR A CA 1
ATOM 654 C C . TYR A 1 84 ? -0.655 -7.852 -12.932 1.00 84.06 84 TYR A C 1
ATOM 656 O O . TYR A 1 84 ? 0.191 -8.242 -13.737 1.00 84.06 84 TYR A O 1
ATOM 664 N N . TRP A 1 85 ? -0.363 -7.807 -11.625 1.00 81.69 85 TRP A N 1
ATOM 665 C CA . TRP A 1 85 ? 1.006 -8.036 -11.134 1.00 81.69 85 TRP A CA 1
ATOM 666 C C . TRP A 1 85 ? 1.465 -9.487 -11.320 1.00 81.69 85 TRP A C 1
ATOM 668 O O . TRP A 1 85 ? 2.648 -9.763 -11.552 1.00 81.69 85 TRP A O 1
ATOM 678 N N . HIS A 1 86 ? 0.524 -10.427 -11.229 1.00 79.19 86 HIS A N 1
ATOM 679 C CA . HIS A 1 86 ? 0.802 -11.861 -11.214 1.00 79.19 86 HIS A CA 1
ATOM 680 C C . HIS A 1 86 ? 0.698 -12.543 -12.586 1.00 79.19 86 HIS A C 1
ATOM 682 O O . HIS A 1 86 ? 1.029 -13.724 -12.684 1.00 79.19 86 HIS A O 1
ATOM 688 N N . THR A 1 87 ? 0.298 -11.835 -13.647 1.00 83.56 87 THR A N 1
ATOM 689 C CA . THR A 1 87 ? 0.019 -12.444 -14.964 1.00 83.56 87 THR A CA 1
ATOM 690 C C . THR A 1 87 ? 1.276 -12.910 -15.701 1.00 83.56 87 THR A C 1
ATOM 692 O O . THR A 1 87 ? 1.205 -13.757 -16.587 1.00 83.56 87 THR A O 1
ATOM 695 N N . GLY A 1 88 ? 2.450 -12.392 -15.324 1.00 76.12 88 GLY A N 1
ATOM 696 C CA . GLY A 1 88 ? 3.727 -12.716 -15.967 1.00 76.12 88 GLY A CA 1
ATOM 697 C C . GLY A 1 88 ? 3.982 -11.962 -17.276 1.00 76.12 88 GLY A C 1
ATOM 698 O O . GLY A 1 88 ? 5.117 -11.983 -17.751 1.00 76.12 88 GLY A O 1
ATOM 699 N N . ASP A 1 89 ? 2.983 -11.251 -17.802 1.00 89.19 89 ASP A N 1
ATOM 700 C CA . ASP A 1 89 ? 3.115 -10.367 -18.956 1.00 89.19 89 ASP A CA 1
ATOM 701 C C . ASP A 1 89 ? 3.783 -9.039 -18.554 1.00 89.19 89 ASP A C 1
ATOM 703 O O . ASP A 1 89 ? 3.519 -8.463 -17.495 1.00 89.19 89 ASP A O 1
ATOM 707 N N . SER A 1 90 ? 4.711 -8.557 -19.380 1.00 82.00 90 SER A N 1
ATOM 708 C CA . SER A 1 90 ? 5.470 -7.337 -19.087 1.00 82.00 90 SER A CA 1
ATOM 709 C C . SER A 1 90 ? 4.634 -6.060 -19.222 1.00 82.00 90 SER A C 1
ATOM 711 O O . SER A 1 90 ? 4.888 -5.096 -18.497 1.00 82.00 90 SER A O 1
ATOM 713 N N . THR A 1 91 ? 3.634 -6.051 -20.103 1.00 85.88 91 THR A N 1
ATOM 714 C CA . THR A 1 91 ? 2.692 -4.940 -20.304 1.00 85.88 91 THR A CA 1
ATOM 715 C C . THR A 1 91 ? 1.741 -4.829 -19.122 1.00 85.88 91 THR A C 1
ATOM 717 O O . THR A 1 91 ? 1.532 -3.738 -18.591 1.00 85.88 91 THR A O 1
ATOM 720 N N . ASP A 1 92 ? 1.234 -5.963 -18.650 1.00 85.25 92 ASP A N 1
ATOM 721 C CA . ASP A 1 92 ? 0.395 -6.026 -17.454 1.00 85.25 92 ASP A CA 1
ATOM 722 C C . ASP A 1 92 ? 1.169 -5.564 -16.213 1.00 85.25 92 ASP A C 1
ATOM 724 O O . ASP A 1 92 ? 0.698 -4.716 -15.452 1.00 85.25 92 ASP A O 1
ATOM 728 N N . ARG A 1 93 ? 2.423 -6.008 -16.051 1.00 83.19 93 ARG A N 1
ATOM 729 C CA . ARG A 1 93 ? 3.295 -5.509 -14.974 1.00 83.19 93 ARG A CA 1
ATOM 730 C C . ARG A 1 93 ? 3.501 -4.001 -15.042 1.00 83.19 93 ARG A C 1
ATOM 732 O O . ARG A 1 93 ? 3.505 -3.347 -13.998 1.00 83.19 93 ARG A O 1
ATOM 739 N N . PHE A 1 94 ? 3.658 -3.439 -16.239 1.00 82.12 94 PHE A N 1
ATOM 740 C CA . PHE A 1 94 ? 3.739 -1.991 -16.418 1.00 82.12 94 PHE A CA 1
ATOM 741 C C . PHE A 1 94 ? 2.433 -1.298 -15.998 1.00 82.12 94 PHE A C 1
ATOM 743 O O . PHE A 1 94 ? 2.470 -0.276 -15.312 1.00 82.12 94 PHE A O 1
ATOM 750 N N . ALA A 1 95 ? 1.273 -1.878 -16.317 1.00 85.12 95 ALA A N 1
ATOM 751 C CA . ALA A 1 95 ? -0.018 -1.360 -15.872 1.00 85.12 95 ALA A CA 1
ATOM 752 C C . ALA A 1 95 ? -0.164 -1.378 -14.338 1.00 85.12 95 ALA A C 1
ATOM 754 O O . ALA A 1 95 ? -0.654 -0.394 -13.770 1.00 85.12 95 ALA A O 1
ATOM 755 N N . SER A 1 96 ? 0.305 -2.433 -13.661 1.00 84.75 96 SER A N 1
ATOM 756 C CA . SER A 1 96 ? 0.374 -2.485 -12.193 1.00 84.75 96 SER A CA 1
ATOM 757 C C . SER A 1 96 ? 1.325 -1.435 -11.622 1.00 84.75 96 SER A C 1
ATOM 759 O O . SER A 1 96 ? 0.989 -0.782 -10.638 1.00 84.75 96 SER A O 1
ATOM 761 N N . GLN A 1 97 ? 2.495 -1.229 -12.236 1.00 83.94 97 GLN A N 1
ATOM 762 C CA . GLN A 1 97 ? 3.437 -0.189 -11.809 1.00 83.94 97 GLN A CA 1
ATOM 763 C C . GLN A 1 97 ? 2.832 1.212 -11.937 1.00 83.94 97 GLN A C 1
ATOM 765 O O . GLN A 1 97 ? 2.945 2.005 -11.005 1.00 83.94 97 GLN A O 1
ATOM 770 N N . ALA A 1 98 ? 2.141 1.503 -13.043 1.00 85.06 98 ALA A N 1
ATOM 771 C CA . ALA A 1 98 ? 1.438 2.769 -13.230 1.00 85.06 98 ALA A CA 1
ATOM 772 C C . ALA A 1 98 ? 0.332 2.962 -12.178 1.00 85.06 98 ALA A C 1
ATOM 774 O O . ALA A 1 98 ? 0.264 4.007 -11.536 1.00 85.06 98 ALA A O 1
ATOM 775 N N . GLY A 1 99 ? -0.481 1.927 -11.925 1.00 86.50 99 GLY A N 1
ATOM 776 C CA . GLY A 1 99 ? -1.496 1.969 -10.866 1.00 86.50 99 GLY A CA 1
ATOM 777 C C . GLY A 1 99 ? -0.895 2.206 -9.476 1.00 86.50 99 GLY A C 1
ATOM 778 O O . GLY A 1 99 ? -1.446 2.955 -8.672 1.00 86.50 99 GLY A O 1
ATOM 779 N N . PHE A 1 100 ? 0.273 1.624 -9.205 1.00 84.94 100 PHE A N 1
ATOM 780 C CA . PHE A 1 100 ? 0.995 1.841 -7.957 1.00 84.94 100 PHE A CA 1
ATOM 781 C C . PHE A 1 100 ? 1.537 3.274 -7.827 1.00 84.94 100 PHE A C 1
ATOM 783 O O . PHE A 1 100 ? 1.457 3.864 -6.750 1.00 84.94 100 PHE A O 1
ATOM 790 N N . GLN A 1 101 ? 2.040 3.867 -8.911 1.00 82.31 101 GLN A N 1
ATOM 791 C CA . GLN A 1 101 ? 2.465 5.271 -8.921 1.00 82.31 101 GLN A CA 1
ATOM 792 C C . GLN A 1 101 ? 1.294 6.228 -8.668 1.00 82.31 101 GLN A C 1
ATOM 794 O O . GLN A 1 101 ? 1.434 7.156 -7.870 1.00 82.31 101 GLN A O 1
ATOM 799 N N . ASP A 1 102 ? 0.131 5.971 -9.271 1.00 85.06 102 ASP A N 1
ATOM 800 C CA . ASP A 1 102 ? -1.089 6.747 -9.018 1.00 85.06 102 ASP A CA 1
ATOM 801 C C . ASP A 1 102 ? -1.522 6.649 -7.546 1.00 85.06 102 ASP A C 1
ATOM 803 O O . ASP A 1 102 ? -1.888 7.654 -6.926 1.00 85.06 102 ASP A O 1
ATOM 807 N N . LEU A 1 103 ? -1.411 5.456 -6.949 1.00 82.50 103 LEU A N 1
ATOM 808 C CA . LEU A 1 103 ? -1.692 5.238 -5.530 1.00 82.50 103 LEU A CA 1
ATOM 809 C C . LEU A 1 103 ? -0.728 6.031 -4.631 1.00 82.50 103 LEU A C 1
ATOM 811 O O . LEU A 1 103 ? -1.172 6.709 -3.702 1.00 82.50 103 LEU A O 1
ATOM 815 N N . LEU A 1 104 ? 0.577 6.007 -4.925 1.00 78.12 104 LEU A N 1
ATOM 816 C CA . LEU A 1 104 ? 1.576 6.818 -4.217 1.00 78.12 104 LEU A CA 1
ATOM 817 C C . LEU A 1 104 ? 1.306 8.319 -4.359 1.00 78.12 104 LEU A C 1
ATOM 819 O O . LEU A 1 104 ? 1.426 9.065 -3.388 1.00 78.12 104 LEU A O 1
ATOM 823 N N . HIS A 1 105 ? 0.895 8.776 -5.539 1.00 78.81 105 HIS A N 1
ATOM 824 C CA . HIS A 1 105 ? 0.520 10.169 -5.741 1.00 78.81 105 HIS A CA 1
ATOM 825 C C . HIS A 1 105 ? -0.654 10.576 -4.836 1.00 78.81 105 HIS A C 1
ATOM 827 O O . HIS A 1 105 ? -0.575 11.616 -4.178 1.00 78.81 105 HIS A O 1
ATOM 833 N N . LEU A 1 106 ? -1.710 9.759 -4.733 1.00 79.75 106 LEU A N 1
ATOM 834 C CA . LEU A 1 106 ? -2.836 10.029 -3.827 1.00 79.75 106 LEU A CA 1
ATOM 835 C C . LEU A 1 106 ? -2.395 10.104 -2.360 1.00 79.75 106 LEU A C 1
ATOM 837 O O . LEU A 1 106 ? -2.854 10.979 -1.618 1.00 79.75 106 LEU A O 1
ATOM 841 N N . LEU A 1 107 ? -1.481 9.218 -1.962 1.00 75.75 107 LEU A N 1
ATOM 842 C CA . LEU A 1 107 ? -0.890 9.181 -0.628 1.00 75.75 107 LEU A CA 1
ATOM 843 C C . LEU A 1 107 ? -0.129 10.473 -0.304 1.00 75.75 107 LEU A C 1
ATOM 845 O O . LEU A 1 107 ? -0.434 11.132 0.691 1.00 75.75 107 LEU A O 1
ATOM 849 N N . PHE A 1 108 ? 0.794 10.895 -1.171 1.00 71.88 108 PHE A N 1
ATOM 850 C CA . PHE A 1 108 ? 1.566 12.120 -0.949 1.00 71.88 108 PHE A CA 1
ATOM 851 C C . PHE A 1 108 ? 0.718 13.389 -1.038 1.00 71.88 108 PHE A C 1
ATOM 853 O O . PHE A 1 108 ? 0.915 14.325 -0.260 1.00 71.88 108 PHE A O 1
ATOM 860 N N . LYS A 1 109 ? -0.265 13.415 -1.949 1.00 73.62 109 LYS A N 1
ATOM 861 C CA . LYS A 1 109 ? -1.204 14.533 -2.095 1.00 73.62 109 LYS A CA 1
ATOM 862 C C . LYS A 1 109 ? -1.969 14.790 -0.796 1.00 73.62 109 LYS A C 1
ATOM 864 O O . LYS A 1 109 ? -2.239 15.939 -0.461 1.00 73.62 109 LYS A O 1
ATOM 869 N N . LYS A 1 110 ? -2.320 13.736 -0.054 1.00 69.06 110 LYS A N 1
ATOM 870 C CA . LYS A 1 110 ? -3.036 13.850 1.224 1.00 69.06 110 LYS A CA 1
ATOM 871 C C . LYS A 1 110 ? -2.175 14.367 2.372 1.00 69.06 110 LYS A C 1
ATOM 873 O O . LYS A 1 110 ? -2.724 14.985 3.278 1.00 69.06 110 LYS A O 1
ATOM 878 N N . GLN A 1 111 ? -0.862 14.159 2.324 1.00 64.31 111 GLN A N 1
ATOM 879 C CA . GLN A 1 111 ? 0.059 14.584 3.382 1.00 64.31 111 GLN A CA 1
ATOM 880 C C . GLN A 1 111 ? 0.666 15.976 3.154 1.00 64.31 111 GLN A C 1
ATOM 882 O O . GLN A 1 111 ? 1.557 16.386 3.891 1.00 64.31 111 GLN A O 1
ATOM 887 N N . ASN A 1 112 ? 0.182 16.725 2.152 1.00 61.16 112 ASN A N 1
ATOM 888 C CA . ASN A 1 112 ? 0.696 18.050 1.781 1.00 61.16 112 ASN A CA 1
ATOM 889 C C . ASN A 1 112 ? 2.194 18.039 1.384 1.00 61.16 112 ASN A C 1
ATOM 891 O O . ASN A 1 112 ? 2.842 19.081 1.346 1.00 61.16 112 ASN A O 1
ATOM 895 N N . GLN A 1 113 ? 2.743 16.863 1.050 1.00 58.44 113 GLN A N 1
ATOM 896 C CA . GLN A 1 113 ? 4.140 16.645 0.649 1.00 58.44 113 GLN A CA 1
ATOM 897 C C . GLN A 1 113 ? 4.321 16.759 -0.879 1.00 58.44 113 GLN A C 1
ATOM 899 O O . GLN A 1 113 ? 5.022 15.964 -1.506 1.00 58.44 113 GLN A O 1
ATOM 904 N N . HIS A 1 114 ? 3.659 17.736 -1.507 1.00 56.84 114 HIS A N 1
ATOM 905 C CA . HIS A 1 114 ? 3.605 17.869 -2.970 1.00 56.84 114 HIS A CA 1
ATOM 906 C C . HIS A 1 114 ? 4.984 18.063 -3.618 1.00 56.84 114 HIS A C 1
ATOM 908 O O . HIS A 1 114 ? 5.253 17.484 -4.669 1.00 56.84 114 HIS A O 1
ATOM 914 N N . GLU A 1 115 ? 5.865 18.836 -2.980 1.00 52.66 115 GLU A N 1
ATOM 915 C CA . GLU A 1 115 ? 7.220 19.094 -3.485 1.00 52.66 115 GLU A CA 1
ATOM 916 C C . GLU A 1 115 ? 8.104 17.841 -3.425 1.00 52.66 115 GLU A C 1
ATOM 918 O O . GLU A 1 115 ? 8.842 17.553 -4.366 1.00 52.66 115 GLU A O 1
ATOM 923 N N . ILE A 1 116 ? 7.963 17.038 -2.366 1.00 58.28 116 ILE A N 1
ATOM 924 C CA . ILE A 1 116 ? 8.710 15.785 -2.196 1.00 58.28 116 ILE A CA 1
ATOM 925 C C . ILE A 1 116 ? 8.241 14.747 -3.224 1.00 58.28 116 ILE A C 1
ATOM 927 O O . ILE A 1 116 ? 9.062 14.076 -3.843 1.00 58.28 116 ILE A O 1
ATOM 931 N N . ALA A 1 117 ? 6.931 14.640 -3.461 1.00 56.16 117 ALA A N 1
ATOM 932 C CA . ALA A 1 117 ? 6.375 13.705 -4.438 1.00 56.16 117 ALA A CA 1
ATOM 933 C C . ALA A 1 117 ? 6.856 13.990 -5.868 1.00 56.16 117 ALA A C 1
ATOM 935 O O . ALA A 1 117 ? 7.194 13.063 -6.606 1.00 56.16 117 ALA A O 1
ATOM 936 N N . LEU A 1 118 ? 6.902 15.269 -6.252 1.00 54.78 118 LEU A N 1
ATOM 937 C CA . LEU A 1 118 ? 7.294 15.683 -7.595 1.00 54.78 118 LEU A CA 1
ATOM 938 C C . LEU A 1 118 ? 8.792 15.470 -7.842 1.00 54.78 118 LEU A C 1
ATOM 940 O O . LEU A 1 118 ? 9.158 14.930 -8.888 1.00 54.78 118 LEU A O 1
ATOM 944 N N . GLU A 1 119 ? 9.651 15.826 -6.880 1.00 59.16 119 GLU A N 1
ATOM 945 C CA . GLU A 1 119 ? 11.098 15.620 -7.021 1.00 59.16 119 GLU A CA 1
ATOM 946 C C . GLU A 1 119 ? 11.439 14.125 -7.101 1.00 59.16 119 GLU A C 1
ATOM 948 O O . GLU A 1 119 ? 12.254 13.711 -7.922 1.00 59.16 119 GLU A O 1
ATOM 953 N N . ARG A 1 120 ? 10.739 13.271 -6.344 1.00 59.72 120 ARG A N 1
ATOM 954 C CA . ARG A 1 120 ? 10.968 11.817 -6.381 1.00 59.72 120 ARG A CA 1
ATOM 955 C C . ARG A 1 120 ? 10.395 11.135 -7.619 1.00 59.72 120 ARG A C 1
ATOM 957 O O . ARG A 1 120 ? 11.037 10.235 -8.157 1.00 59.72 120 ARG A O 1
ATOM 964 N N . ALA A 1 121 ? 9.232 11.565 -8.112 1.00 58.00 121 ALA A N 1
ATOM 965 C CA . ALA A 1 121 ? 8.712 11.093 -9.397 1.00 58.00 121 ALA A CA 1
ATOM 966 C C . ALA A 1 121 ? 9.675 11.457 -10.539 1.00 58.00 121 ALA A C 1
ATOM 968 O O . ALA A 1 121 ? 9.948 10.639 -11.418 1.00 58.00 121 ALA A O 1
ATOM 969 N N . ARG A 1 122 ? 10.246 12.666 -10.488 1.00 54.59 122 ARG A N 1
ATOM 970 C CA . ARG A 1 122 ? 11.274 13.130 -11.421 1.00 54.59 122 ARG A CA 1
ATOM 971 C C . ARG A 1 122 ? 12.545 12.283 -11.349 1.00 54.59 122 ARG A C 1
ATOM 973 O O . ARG A 1 122 ? 13.024 11.856 -12.396 1.00 54.59 122 ARG A O 1
ATOM 980 N N . GLU A 1 123 ? 13.060 11.996 -10.155 1.00 58.38 123 GLU A N 1
ATOM 981 C CA . GLU A 1 123 ? 14.211 11.101 -9.967 1.00 58.38 123 GLU A CA 1
ATOM 982 C C . GLU A 1 123 ? 13.926 9.689 -10.503 1.00 58.38 123 GLU A C 1
ATOM 984 O O . GLU A 1 123 ? 14.717 9.150 -11.278 1.00 58.38 123 GLU A O 1
ATOM 989 N N . TYR A 1 124 ? 12.768 9.106 -10.174 1.00 55.12 124 TYR A N 1
ATOM 990 C CA . TYR A 1 124 ? 12.372 7.791 -10.683 1.00 55.12 124 TYR A CA 1
ATOM 991 C C . TYR A 1 124 ? 12.337 7.763 -12.220 1.00 55.12 124 TYR A C 1
ATOM 993 O O . TYR A 1 124 ? 12.910 6.864 -12.834 1.00 55.12 124 TYR A O 1
ATOM 1001 N N . MET A 1 125 ? 11.728 8.770 -12.858 1.00 56.22 125 MET A N 1
ATOM 1002 C CA . MET A 1 125 ? 11.666 8.864 -14.321 1.00 56.22 125 MET A CA 1
ATOM 1003 C C . MET A 1 125 ? 13.045 9.048 -14.955 1.00 56.22 125 MET A C 1
ATOM 1005 O O . MET A 1 125 ? 13.356 8.365 -15.927 1.00 56.22 125 MET A O 1
ATOM 1009 N N . LEU A 1 126 ? 13.892 9.924 -14.406 1.00 57.19 126 LEU A N 1
ATOM 1010 C CA . LEU A 1 126 ? 15.245 10.145 -14.921 1.00 57.19 126 LEU A CA 1
ATOM 1011 C C . LEU A 1 126 ? 16.076 8.861 -14.889 1.00 57.19 126 LEU A C 1
ATOM 1013 O O . LEU A 1 126 ? 16.805 8.585 -15.835 1.00 57.19 126 LEU A O 1
ATOM 1017 N N . HIS A 1 127 ? 15.935 8.044 -13.850 1.00 54.25 127 HIS A N 1
ATOM 1018 C CA . HIS A 1 127 ? 16.750 6.842 -13.698 1.00 54.25 127 HIS A CA 1
ATOM 1019 C C . HIS A 1 127 ? 16.163 5.597 -14.375 1.00 54.25 127 HIS A C 1
ATOM 1021 O O . HIS A 1 127 ? 16.928 4.713 -14.758 1.00 54.25 127 HIS A O 1
ATOM 1027 N N . HIS A 1 128 ? 14.845 5.528 -14.589 1.00 50.78 128 HIS A N 1
ATOM 1028 C CA . HIS A 1 128 ? 14.220 4.402 -15.291 1.00 50.78 128 HIS A CA 1
ATOM 1029 C C . HIS A 1 128 ? 14.142 4.600 -16.817 1.00 50.78 128 HIS A C 1
ATOM 1031 O O . HIS A 1 128 ? 14.281 3.625 -17.551 1.00 50.78 128 HIS A O 1
ATOM 1037 N N . LEU A 1 129 ? 14.012 5.838 -17.324 1.00 43.00 129 LEU A N 1
ATOM 1038 C CA . LEU A 1 129 ? 14.066 6.112 -18.773 1.00 43.00 129 LEU A CA 1
ATOM 1039 C C . LEU A 1 129 ? 15.494 6.229 -19.330 1.00 43.00 129 LEU A C 1
ATOM 1041 O O . LEU A 1 129 ? 15.701 5.904 -20.497 1.00 43.00 129 LEU A O 1
ATOM 1045 N N . LEU A 1 130 ? 16.487 6.656 -18.538 1.00 41.12 130 LEU A N 1
ATOM 1046 C CA . LEU A 1 130 ? 17.882 6.793 -19.007 1.00 41.12 130 LEU A CA 1
ATOM 1047 C C . LEU A 1 130 ? 18.768 5.574 -18.686 1.00 41.12 130 LEU A C 1
ATOM 1049 O O . LEU A 1 130 ? 19.954 5.577 -19.003 1.00 41.12 130 LEU A O 1
ATOM 1053 N N . GLY A 1 131 ? 18.202 4.507 -18.111 1.00 39.97 131 GLY A N 1
ATOM 1054 C CA . GLY A 1 131 ? 18.900 3.243 -17.836 1.00 39.97 131 GLY A CA 1
ATOM 1055 C C . GLY A 1 131 ? 19.163 2.360 -19.066 1.00 39.97 131 GLY A C 1
ATOM 1056 O O . GLY A 1 131 ? 19.787 1.310 -18.935 1.00 39.97 131 GLY A O 1
ATOM 1057 N N . TYR A 1 132 ? 18.727 2.770 -20.262 1.00 41.09 132 TYR A N 1
ATOM 1058 C CA . TYR A 1 132 ? 19.112 2.149 -21.532 1.00 41.09 132 TYR A CA 1
ATOM 1059 C C . TYR A 1 132 ? 20.014 3.112 -22.312 1.00 41.09 132 TYR A C 1
ATOM 1061 O O . TYR A 1 132 ? 19.519 3.975 -23.032 1.00 41.09 132 TYR A O 1
ATOM 1069 N N . ASN A 1 133 ? 21.331 2.951 -22.125 1.00 42.06 133 ASN A N 1
ATOM 1070 C CA . ASN A 1 133 ? 22.463 3.310 -23.002 1.00 42.06 133 ASN A CA 1
ATOM 1071 C C . ASN A 1 133 ? 23.622 3.942 -22.213 1.00 42.06 133 ASN A C 1
ATOM 1073 O O . ASN A 1 133 ? 23.667 5.153 -22.049 1.00 42.06 133 ASN A O 1
ATOM 1077 N N . HIS A 1 134 ? 24.618 3.140 -21.821 1.00 38.16 134 HIS A N 1
ATOM 1078 C CA . HIS A 1 134 ? 25.912 3.112 -22.523 1.00 38.16 134 HIS A CA 1
ATOM 1079 C C . HIS A 1 134 ? 26.806 2.006 -21.937 1.00 38.16 134 HIS A C 1
ATOM 1081 O O . HIS A 1 134 ? 27.645 2.234 -21.069 1.00 38.16 134 HIS A O 1
ATOM 1087 N N . GLY A 1 135 ? 26.652 0.786 -22.453 1.00 39.75 135 GLY A N 1
ATOM 1088 C CA . GLY A 1 135 ? 27.761 -0.159 -22.469 1.00 39.75 135 GLY A CA 1
ATOM 1089 C C . GLY A 1 135 ? 28.765 0.318 -23.513 1.00 39.75 135 GLY A C 1
ATOM 1090 O O . GLY A 1 135 ? 28.587 0.063 -24.700 1.00 39.75 135 GLY A O 1
ATOM 1091 N N . ARG A 1 136 ? 29.797 1.051 -23.088 1.00 36.38 136 ARG A N 1
ATOM 1092 C CA . ARG A 1 136 ? 31.051 1.135 -23.841 1.00 36.38 136 ARG A CA 1
ATOM 1093 C C . ARG A 1 136 ? 32.016 0.159 -23.191 1.00 36.38 136 ARG A C 1
ATOM 1095 O O . ARG A 1 136 ? 32.595 0.458 -22.151 1.00 36.38 136 ARG A O 1
ATOM 1102 N N . GLU A 1 137 ? 32.151 -1.011 -23.801 1.00 43.12 137 GLU A N 1
ATOM 1103 C CA . GLU A 1 137 ? 33.299 -1.877 -23.556 1.00 43.12 137 GLU A CA 1
ATOM 1104 C C . GLU A 1 137 ? 34.583 -1.108 -23.911 1.00 43.12 137 GLU A C 1
ATOM 1106 O O . GLU A 1 137 ? 34.659 -0.534 -25.006 1.00 43.12 137 GLU A O 1
ATOM 1111 N N . PRO A 1 138 ? 35.608 -1.073 -23.046 1.00 37.53 138 PRO A N 1
ATOM 1112 C CA . PRO A 1 138 ? 36.943 -0.749 -23.504 1.00 37.53 138 PRO A CA 1
ATOM 1113 C C . PRO A 1 138 ? 37.492 -1.982 -24.227 1.00 37.53 138 PRO A C 1
ATOM 1115 O O . PRO A 1 138 ? 37.743 -3.027 -23.629 1.00 37.53 138 PRO A O 1
ATOM 1118 N N . GLY A 1 139 ? 37.622 -1.862 -25.546 1.00 51.22 139 GLY A N 1
ATOM 1119 C CA . GLY A 1 139 ? 38.296 -2.847 -26.373 1.00 51.22 139 GLY A CA 1
ATOM 1120 C C . GLY A 1 139 ? 39.814 -2.814 -26.179 1.00 51.22 139 GLY A C 1
ATOM 1121 O O . GLY A 1 139 ? 40.405 -1.739 -26.223 1.00 51.22 139 GLY A O 1
ATOM 1122 N N . ARG A 1 140 ? 40.369 -4.031 -26.109 1.00 42.31 140 ARG A N 1
ATOM 1123 C CA . ARG A 1 140 ? 41.778 -4.459 -26.231 1.00 42.31 140 ARG A CA 1
ATOM 1124 C C . ARG A 1 140 ? 42.751 -4.075 -25.122 1.00 42.31 140 ARG A C 1
ATOM 1126 O O . ARG A 1 140 ? 43.054 -2.878 -24.958 1.00 42.31 140 ARG A O 1
#